Protein AF-A0A838E072-F1 (afdb_monomer_lite)

Foldseek 3Di:
DDDDDPPPQQVVLQVQLVVQLVVLVVCVCVVCVNVPVPDPVCPVVSVVVSVVSSVCSSVVSSVCPDVVNVVVVVVVVVCVPPPVNVVVD

Sequence (89 aa):
MQRGGGNRSALPAVSIAILVTALLIILIVIGSRGLHDFDSALIGYAVGTVFAVAALAYRYTLWIARPPTWRYFRAGWANFFSWRNFTRY

Structure (mmCIF, N/CA/C/O backbone):
data_AF-A0A838E072-F1
#
_entry.id   AF-A0A838E072-F1
#
loop_
_atom_site.group_PDB
_atom_site.id
_atom_site.type_symbol
_atom_site.label_atom_id
_atom_site.label_alt_id
_atom_site.label_comp_id
_atom_site.label_asym_id
_atom_site.label_entity_id
_atom_site.label_seq_id
_atom_site.pdbx_PDB_ins_code
_atom_site.Cartn_x
_atom_site.Cartn_y
_atom_site.Cartn_z
_atom_site.occupancy
_atom_site.B_iso_or_equiv
_atom_site.auth_seq_id
_atom_site.auth_comp_id
_atom_site.auth_asym_id
_atom_site.auth_atom_id
_atom_site.pdbx_PDB_model_num
ATOM 1 N N . MET A 1 1 ? 0.310 -15.532 33.708 1.00 41.38 1 MET A N 1
ATOM 2 C CA . MET A 1 1 ? 0.454 -16.527 32.620 1.00 41.38 1 MET A CA 1
ATOM 3 C C . MET A 1 1 ? -0.538 -16.189 31.501 1.00 41.38 1 MET A C 1
ATOM 5 O O . MET A 1 1 ? -1.688 -16.599 31.570 1.00 41.38 1 MET A O 1
ATOM 9 N N . GLN A 1 2 ? -0.148 -15.355 30.526 1.00 44.06 2 GLN A N 1
ATOM 10 C CA . GLN A 1 2 ? -1.019 -14.929 29.415 1.00 44.06 2 GLN A CA 1
ATOM 11 C C . GLN A 1 2 ? -0.939 -15.944 28.262 1.00 44.06 2 GLN A C 1
ATOM 13 O O . GLN A 1 2 ? 0.102 -16.094 27.628 1.00 44.06 2 GLN A O 1
ATOM 18 N N . ARG A 1 3 ? -2.035 -16.667 28.006 1.00 46.88 3 ARG A N 1
ATOM 19 C CA . ARG A 1 3 ? -2.157 -17.655 26.923 1.00 46.88 3 ARG A CA 1
ATOM 20 C C . ARG A 1 3 ? -2.432 -16.973 25.566 1.00 46.88 3 ARG A C 1
ATOM 22 O O . ARG A 1 3 ? -3.502 -16.416 25.364 1.00 46.88 3 ARG A O 1
ATOM 29 N N . GLY A 1 4 ? -1.487 -17.073 24.628 1.00 48.28 4 GLY A N 1
ATOM 30 C CA . GLY A 1 4 ? -1.716 -17.562 23.252 1.00 48.28 4 GLY A CA 1
ATOM 31 C C . GLY A 1 4 ? -2.721 -16.880 22.301 1.00 48.28 4 GLY A C 1
ATOM 32 O O . GLY A 1 4 ? -3.250 -17.563 21.429 1.00 48.28 4 GLY A O 1
ATOM 33 N N . GLY A 1 5 ? -3.006 -15.578 22.413 1.00 51.94 5 GLY A N 1
ATOM 34 C CA . GLY A 1 5 ? -4.011 -14.895 21.570 1.00 51.94 5 GLY A CA 1
ATOM 35 C C . GLY A 1 5 ? -3.519 -14.195 20.285 1.00 51.94 5 GLY A C 1
ATOM 36 O O . GLY A 1 5 ? -4.330 -13.582 19.596 1.00 51.94 5 GLY A O 1
ATOM 37 N N . GLY A 1 6 ? -2.223 -14.231 19.956 1.00 56.38 6 GLY A N 1
ATOM 38 C CA . GLY A 1 6 ? -1.602 -13.309 18.982 1.00 56.38 6 GLY A CA 1
ATOM 39 C C . GLY A 1 6 ? -1.808 -13.607 17.489 1.00 56.38 6 GLY A C 1
ATOM 40 O O . GLY A 1 6 ? -1.485 -12.767 16.653 1.00 56.38 6 GLY A O 1
ATOM 41 N N . ASN A 1 7 ? -2.346 -14.775 17.128 1.00 58.25 7 ASN A N 1
ATOM 42 C CA . ASN A 1 7 ? -2.098 -15.327 15.787 1.00 58.25 7 ASN A CA 1
ATOM 43 C C . ASN A 1 7 ? -3.302 -15.207 14.837 1.00 58.25 7 ASN A C 1
ATOM 45 O O . ASN A 1 7 ? -3.139 -15.258 13.620 1.00 58.25 7 ASN A O 1
ATOM 49 N N . ARG A 1 8 ? -4.520 -15.022 15.367 1.00 60.12 8 ARG A N 1
ATOM 50 C CA . ARG A 1 8 ? -5.757 -15.069 14.561 1.00 60.12 8 ARG A CA 1
ATOM 51 C C . ARG A 1 8 ? -5.907 -13.882 13.609 1.00 60.12 8 ARG A C 1
ATOM 53 O O . ARG A 1 8 ? -6.507 -14.030 12.554 1.00 60.12 8 ARG A O 1
ATOM 60 N N . SER A 1 9 ? -5.351 -12.725 13.963 1.00 64.00 9 SER A N 1
ATOM 61 C CA . SER A 1 9 ? -5.372 -11.522 13.124 1.00 64.00 9 SER A CA 1
ATOM 62 C C . SER A 1 9 ? -4.146 -11.386 12.217 1.00 64.00 9 SER A C 1
ATOM 64 O O . SER A 1 9 ? -4.181 -10.607 11.271 1.00 64.00 9 SER A O 1
ATOM 66 N N . ALA A 1 10 ? -3.066 -12.128 12.482 1.00 70.19 10 ALA A N 1
ATOM 67 C CA . ALA A 1 10 ? -1.846 -12.065 11.676 1.00 70.19 10 ALA A CA 1
ATOM 68 C C . ALA A 1 10 ? -2.001 -12.813 10.343 1.00 70.19 10 ALA A C 1
ATOM 70 O O . ALA A 1 10 ? -1.595 -12.299 9.306 1.00 70.19 10 ALA A O 1
ATOM 71 N N . LEU A 1 11 ? -2.656 -13.979 10.360 1.00 69.00 11 LEU A N 1
ATOM 72 C CA . LEU A 1 11 ? -2.934 -14.770 9.157 1.00 69.00 11 LEU A CA 1
ATOM 73 C C . LEU A 1 11 ? -3.689 -13.970 8.075 1.00 69.00 11 LEU A C 1
ATOM 75 O O . LEU A 1 11 ? -3.163 -13.865 6.968 1.00 69.00 11 LEU A O 1
ATOM 79 N N . PRO A 1 12 ? -4.840 -13.325 8.364 1.00 84.00 12 PRO A N 1
ATOM 80 C CA . PRO A 1 12 ? -5.534 -12.525 7.356 1.00 84.00 12 PRO A CA 1
ATOM 81 C C . PRO A 1 12 ? -4.729 -11.298 6.904 1.00 84.00 12 PRO A C 1
ATOM 83 O O . PRO A 1 12 ? -4.829 -10.909 5.744 1.00 84.00 12 PRO A O 1
ATOM 86 N N . ALA A 1 13 ? -3.897 -10.710 7.773 1.00 89.25 13 ALA A N 1
ATOM 87 C CA . ALA A 1 13 ? -3.049 -9.577 7.401 1.00 89.25 13 ALA A CA 1
ATOM 88 C C . ALA A 1 13 ? -1.974 -9.957 6.378 1.00 89.25 13 ALA A C 1
ATOM 90 O O . ALA A 1 13 ? -1.739 -9.208 5.431 1.00 89.25 13 ALA A O 1
ATOM 91 N N . VAL A 1 14 ? -1.355 -11.128 6.537 1.00 91.06 14 VAL A N 1
ATOM 92 C CA . VAL A 1 14 ? -0.384 -11.650 5.566 1.00 91.06 14 VAL A CA 1
ATOM 93 C C . VAL A 1 14 ? -1.075 -11.986 4.245 1.00 91.06 14 VAL A C 1
ATOM 95 O O . VAL A 1 14 ? -0.582 -11.591 3.192 1.00 91.06 14 VAL A O 1
ATOM 98 N N . SER A 1 15 ? -2.241 -12.641 4.280 1.00 93.00 15 SER A N 1
ATOM 99 C CA . SER A 1 15 ? -3.005 -12.957 3.065 1.00 93.00 15 SER A CA 1
ATOM 100 C C . SER A 1 15 ? -3.383 -11.700 2.280 1.00 93.00 15 SER A C 1
ATOM 102 O O . SER A 1 15 ? -3.186 -11.655 1.068 1.00 93.00 15 SER A O 1
ATOM 104 N N . ILE A 1 16 ? -3.872 -10.658 2.961 1.00 93.88 16 ILE A N 1
ATOM 105 C CA . ILE A 1 16 ? -4.217 -9.380 2.324 1.00 93.88 16 ILE A CA 1
ATOM 106 C C . ILE A 1 16 ? -2.971 -8.705 1.748 1.00 93.88 16 ILE A C 1
ATOM 108 O O . ILE A 1 16 ? -3.009 -8.247 0.608 1.00 93.88 16 ILE A O 1
ATOM 112 N N . ALA A 1 17 ? -1.858 -8.681 2.484 1.00 94.06 17 ALA A N 1
ATOM 113 C CA . ALA A 1 17 ? -0.615 -8.104 1.983 1.00 94.06 17 ALA A CA 1
ATOM 114 C C . ALA A 1 17 ? -0.124 -8.813 0.711 1.00 94.06 17 ALA A C 1
ATOM 116 O O . ALA A 1 17 ? 0.217 -8.140 -0.260 1.00 94.06 17 ALA A O 1
ATOM 117 N N . ILE A 1 18 ? -0.156 -10.151 0.676 1.00 95.75 18 ILE A N 1
ATOM 118 C CA . ILE A 1 18 ? 0.211 -10.940 -0.510 1.00 95.75 18 ILE A CA 1
ATOM 119 C C . ILE A 1 18 ? -0.718 -10.621 -1.682 1.00 95.75 18 ILE A C 1
ATOM 121 O O . ILE A 1 18 ? -0.230 -10.346 -2.774 1.00 95.75 18 ILE A O 1
ATOM 125 N N . LEU A 1 19 ? -2.037 -10.606 -1.465 1.00 97.06 19 LEU A N 1
ATOM 126 C CA . LEU A 1 19 ? -3.014 -10.313 -2.518 1.00 97.06 19 LEU A CA 1
ATOM 127 C C . LEU A 1 19 ? -2.822 -8.914 -3.113 1.00 97.06 19 LEU A C 1
ATOM 129 O O . LEU A 1 19 ? -2.780 -8.773 -4.332 1.00 97.06 19 LEU A O 1
ATOM 133 N N . VAL A 1 20 ? -2.665 -7.889 -2.272 1.00 97.00 20 VAL A N 1
ATOM 134 C CA . VAL A 1 20 ? -2.451 -6.502 -2.722 1.00 97.00 20 VAL A CA 1
ATOM 135 C C . VAL A 1 20 ? -1.130 -6.371 -3.481 1.00 97.00 20 VAL A C 1
ATOM 137 O O . VAL A 1 20 ? -1.073 -5.713 -4.517 1.00 97.00 20 VAL A O 1
ATOM 140 N N . THR A 1 21 ? -0.076 -7.030 -3.001 1.00 97.06 21 THR A N 1
ATOM 141 C CA . THR A 1 21 ? 1.243 -7.011 -3.647 1.00 97.06 21 THR A CA 1
ATOM 142 C C . THR A 1 21 ? 1.215 -7.731 -4.996 1.00 97.06 21 THR A C 1
ATOM 144 O O . THR A 1 21 ? 1.723 -7.206 -5.983 1.00 97.06 21 THR A O 1
ATOM 147 N N . ALA A 1 22 ? 0.577 -8.901 -5.069 1.00 97.62 22 ALA A N 1
ATOM 148 C CA . ALA A 1 22 ? 0.404 -9.645 -6.313 1.00 97.62 22 ALA A CA 1
ATOM 149 C C . ALA A 1 22 ? -0.413 -8.844 -7.333 1.00 97.62 22 ALA A C 1
ATOM 151 O O . ALA A 1 22 ? -0.028 -8.756 -8.496 1.00 97.62 22 ALA A O 1
ATOM 152 N N . LEU A 1 23 ? -1.495 -8.200 -6.885 1.00 97.88 23 LEU A N 1
ATOM 153 C CA . LEU A 1 23 ? -2.295 -7.312 -7.721 1.00 97.88 23 LEU A CA 1
ATOM 154 C C . LEU A 1 23 ? -1.447 -6.160 -8.273 1.00 97.88 23 LEU A C 1
ATOM 156 O O . LEU A 1 23 ? -1.480 -5.908 -9.472 1.00 97.88 23 LEU A O 1
ATOM 160 N N . LEU A 1 24 ? -0.643 -5.500 -7.436 1.00 97.44 24 LEU A N 1
ATOM 161 C CA . LEU A 1 24 ? 0.252 -4.431 -7.883 1.00 97.44 24 LEU A CA 1
ATOM 162 C C . LEU A 1 24 ? 1.236 -4.915 -8.957 1.00 97.44 24 LEU A C 1
ATOM 164 O O . LEU A 1 24 ? 1.391 -4.248 -9.976 1.00 97.44 24 LEU A O 1
ATOM 168 N N . ILE A 1 25 ? 1.868 -6.074 -8.757 1.00 96.62 25 ILE A N 1
ATOM 169 C CA . ILE A 1 25 ? 2.785 -6.663 -9.747 1.00 96.62 25 ILE A CA 1
ATOM 170 C C . ILE A 1 25 ? 2.051 -6.910 -11.070 1.00 96.62 25 ILE A C 1
ATOM 172 O O . ILE A 1 25 ? 2.565 -6.554 -12.128 1.00 96.62 25 ILE A O 1
ATOM 176 N N . ILE A 1 26 ? 0.830 -7.449 -11.020 1.00 96.81 26 ILE A N 1
ATOM 177 C CA . ILE A 1 26 ? -0.004 -7.660 -12.210 1.00 96.81 26 ILE A CA 1
ATOM 178 C C . ILE A 1 26 ? -0.287 -6.330 -12.921 1.00 96.81 26 ILE A C 1
ATOM 180 O O . ILE A 1 26 ? -0.126 -6.254 -14.137 1.00 96.81 26 ILE A O 1
ATOM 184 N N . LEU A 1 27 ? -0.652 -5.269 -12.192 1.00 96.00 27 LEU A N 1
ATOM 185 C CA . LEU A 1 27 ? -0.872 -3.947 -12.790 1.00 96.00 27 LEU A CA 1
ATOM 186 C C . LEU A 1 27 ? 0.396 -3.382 -13.439 1.00 96.00 27 LEU A C 1
ATOM 188 O O . LEU A 1 27 ? 0.300 -2.796 -14.515 1.00 96.00 27 LEU A O 1
ATOM 192 N N . ILE A 1 28 ? 1.571 -3.569 -12.829 1.00 94.38 28 ILE A N 1
ATOM 193 C CA . ILE A 1 28 ? 2.851 -3.141 -13.414 1.00 94.38 28 ILE A CA 1
ATOM 194 C C . ILE A 1 28 ? 3.105 -3.887 -14.727 1.00 94.38 28 ILE A C 1
ATOM 196 O O . ILE A 1 28 ? 3.430 -3.265 -15.737 1.00 94.38 28 ILE A O 1
ATOM 200 N N . VAL A 1 29 ? 2.924 -5.210 -14.743 1.00 94.06 29 VAL A N 1
ATOM 201 C CA . VAL A 1 29 ? 3.142 -6.038 -15.940 1.00 94.06 29 VAL A CA 1
ATOM 202 C C . VAL A 1 29 ? 2.160 -5.670 -17.054 1.00 94.06 29 VAL A C 1
ATOM 204 O O . VAL A 1 29 ? 2.576 -5.483 -18.195 1.00 94.06 29 VAL A O 1
ATOM 207 N N . ILE A 1 30 ? 0.872 -5.511 -16.739 1.00 95.38 30 ILE A N 1
ATOM 208 C CA . ILE A 1 30 ? -0.148 -5.116 -17.722 1.00 95.38 30 ILE 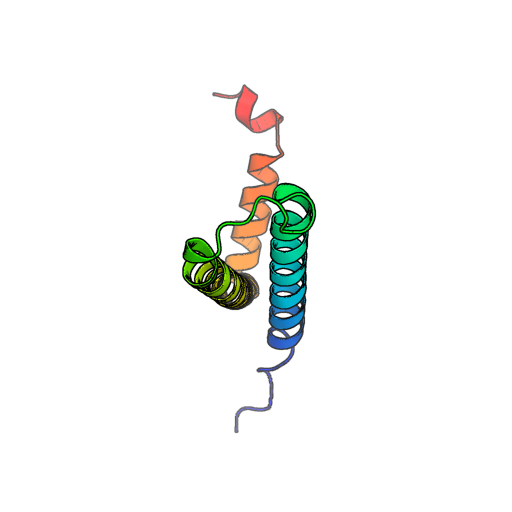A CA 1
ATOM 209 C C . ILE A 1 30 ? 0.125 -3.699 -18.241 1.00 95.38 30 ILE A C 1
ATOM 211 O O . ILE A 1 30 ? 0.127 -3.477 -19.451 1.00 95.38 30 ILE A O 1
ATOM 215 N N . GLY A 1 31 ? 0.399 -2.746 -17.346 1.00 91.00 31 GLY A N 1
ATOM 216 C CA . GLY A 1 31 ? 0.653 -1.348 -17.700 1.00 91.00 31 GLY A CA 1
ATOM 217 C C . GLY A 1 31 ? 1.920 -1.148 -18.533 1.00 91.00 31 GLY A C 1
ATOM 218 O O . GLY A 1 31 ? 1.967 -0.247 -19.362 1.00 91.00 31 GLY A O 1
ATOM 219 N N . SER A 1 32 ? 2.915 -2.020 -18.365 1.00 90.38 32 SER A N 1
ATOM 220 C CA . SER A 1 32 ? 4.172 -2.006 -19.128 1.00 90.38 32 SER A CA 1
ATOM 221 C C . SER A 1 32 ? 4.146 -2.859 -20.401 1.00 90.38 32 SER A C 1
ATOM 223 O O . SER A 1 32 ? 5.195 -3.067 -21.013 1.00 90.38 32 SER A O 1
ATOM 225 N N . ARG A 1 33 ? 2.973 -3.385 -20.793 1.00 90.69 33 ARG A N 1
ATOM 226 C CA . ARG A 1 33 ? 2.807 -4.299 -21.939 1.00 90.69 33 ARG A CA 1
ATOM 227 C C . ARG A 1 33 ? 3.735 -5.517 -21.867 1.00 90.69 33 ARG A C 1
ATOM 229 O O . ARG A 1 33 ? 4.363 -5.898 -22.850 1.00 90.69 33 ARG A O 1
ATOM 236 N N . GLY A 1 34 ? 3.830 -6.125 -20.687 1.00 85.25 34 GLY A N 1
ATOM 237 C CA . GLY A 1 34 ? 4.725 -7.255 -20.451 1.00 85.25 34 GLY A CA 1
ATOM 238 C C . GLY A 1 34 ? 6.185 -6.842 -20.265 1.00 85.25 34 GLY A C 1
ATOM 239 O O . GLY A 1 34 ? 7.068 -7.578 -20.686 1.00 85.25 34 GLY A O 1
ATOM 240 N N . LEU A 1 35 ? 6.431 -5.684 -19.637 1.00 84.50 35 LEU A N 1
ATOM 241 C CA . LEU A 1 35 ? 7.755 -5.094 -19.381 1.00 84.50 35 LEU A CA 1
ATOM 242 C C . LEU A 1 35 ? 8.503 -4.590 -20.627 1.00 84.50 35 LEU A C 1
ATOM 244 O O . LEU A 1 35 ? 9.653 -4.180 -20.513 1.00 84.50 35 LEU A O 1
ATOM 248 N N . HIS A 1 36 ? 7.861 -4.565 -21.795 1.00 85.88 36 HIS A N 1
ATOM 249 C CA . HIS A 1 36 ? 8.493 -4.107 -23.033 1.00 85.88 36 HIS A CA 1
ATOM 250 C C . HIS A 1 36 ? 8.811 -2.604 -23.010 1.00 85.88 36 HIS A C 1
ATOM 252 O O . HIS A 1 36 ? 9.871 -2.185 -23.464 1.00 85.88 36 HIS A O 1
ATOM 258 N N . ASP A 1 37 ? 7.919 -1.807 -22.419 1.00 87.00 37 ASP A N 1
ATOM 259 C CA . ASP A 1 37 ? 8.095 -0.356 -22.274 1.00 87.00 37 ASP A CA 1
ATOM 260 C C . ASP A 1 37 ? 8.733 0.009 -20.910 1.00 87.00 37 ASP A C 1
ATOM 262 O O . ASP A 1 37 ? 8.723 1.169 -20.495 1.00 87.00 37 ASP A O 1
ATOM 266 N N . PHE A 1 38 ? 9.247 -0.978 -20.162 1.00 87.62 38 PHE A N 1
ATOM 267 C CA . PHE A 1 38 ? 9.762 -0.772 -18.808 1.00 87.62 38 PHE A CA 1
ATOM 268 C C . PHE A 1 38 ? 11.246 -0.391 -18.821 1.0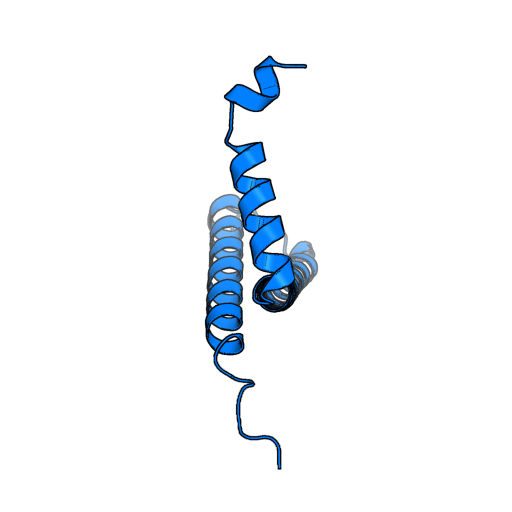0 87.62 38 PHE A C 1
ATOM 270 O O . PHE A 1 38 ? 12.117 -1.210 -19.113 1.00 87.62 38 PHE A O 1
ATOM 277 N N . ASP A 1 39 ? 11.541 0.857 -18.454 1.00 89.75 39 ASP A N 1
ATOM 278 C CA . ASP A 1 39 ? 12.917 1.331 -18.318 1.00 89.75 39 ASP A CA 1
ATOM 279 C C . ASP A 1 39 ? 13.629 0.619 -17.153 1.00 89.75 39 ASP A C 1
ATOM 281 O O . ASP A 1 39 ? 13.155 0.591 -16.013 1.00 89.75 39 ASP A O 1
ATOM 285 N N . SER A 1 40 ? 14.815 0.076 -17.432 1.00 89.00 40 SER A N 1
ATOM 286 C CA . SER A 1 40 ? 15.655 -0.602 -16.442 1.00 89.00 40 SER A CA 1
ATOM 287 C C . SER A 1 40 ? 16.072 0.313 -15.286 1.00 89.00 40 SER A C 1
ATOM 289 O O . SER A 1 40 ? 16.249 -0.160 -14.161 1.00 89.00 40 SER A O 1
ATOM 291 N N . ALA A 1 41 ? 16.169 1.626 -15.512 1.00 92.94 41 ALA A N 1
ATOM 292 C CA . ALA A 1 41 ? 16.457 2.602 -14.461 1.00 92.94 41 ALA A CA 1
ATOM 293 C C . ALA A 1 41 ? 15.360 2.646 -13.376 1.00 92.94 41 ALA A C 1
ATOM 295 O O . ALA A 1 41 ? 15.624 3.020 -12.232 1.00 92.94 41 ALA A O 1
ATOM 296 N N . LEU A 1 42 ? 14.135 2.216 -13.703 1.00 93.06 42 LEU A N 1
ATOM 297 C CA . LEU A 1 42 ? 12.991 2.219 -12.790 1.00 93.06 42 LEU A CA 1
ATOM 298 C C . LEU A 1 42 ? 12.879 0.948 -11.940 1.00 93.06 42 LEU A C 1
ATOM 300 O O . LEU A 1 42 ? 12.056 0.912 -11.024 1.00 93.06 42 LEU A O 1
ATOM 304 N N . ILE A 1 43 ? 13.710 -0.075 -12.179 1.00 93.44 43 ILE A N 1
ATOM 305 C CA . ILE A 1 43 ? 13.655 -1.352 -11.444 1.00 93.44 43 ILE A CA 1
ATOM 306 C C . ILE A 1 43 ? 13.765 -1.118 -9.933 1.00 93.44 43 ILE A C 1
ATOM 308 O O . ILE A 1 43 ? 12.965 -1.655 -9.166 1.00 93.44 43 ILE A O 1
ATOM 312 N N . GLY A 1 44 ? 14.711 -0.277 -9.498 1.00 95.88 44 GLY A N 1
ATOM 313 C CA . GLY A 1 44 ? 14.906 0.024 -8.077 1.00 95.88 44 GLY A CA 1
ATOM 314 C C . GLY A 1 44 ? 13.667 0.653 -7.433 1.00 95.88 44 GLY A C 1
ATOM 315 O O . GLY A 1 44 ? 13.268 0.264 -6.334 1.00 95.88 44 GLY A O 1
ATOM 316 N N . TYR A 1 45 ? 13.010 1.564 -8.154 1.00 95.50 45 TYR A N 1
ATOM 317 C CA . TYR A 1 45 ? 11.771 2.189 -7.701 1.00 95.50 45 TYR A CA 1
ATOM 318 C C . TYR A 1 45 ? 10.627 1.180 -7.635 1.00 95.50 45 TYR A C 1
ATOM 320 O O . TYR A 1 45 ? 9.952 1.112 -6.614 1.00 95.50 45 TYR A O 1
ATOM 328 N N . ALA A 1 46 ? 10.446 0.347 -8.663 1.00 95.19 46 ALA A N 1
ATOM 329 C CA . ALA A 1 46 ? 9.390 -0.662 -8.684 1.00 95.19 46 ALA A CA 1
ATOM 330 C C . ALA A 1 46 ? 9.531 -1.667 -7.534 1.00 95.19 46 ALA A C 1
ATOM 332 O O . ALA A 1 46 ? 8.560 -1.926 -6.824 1.00 9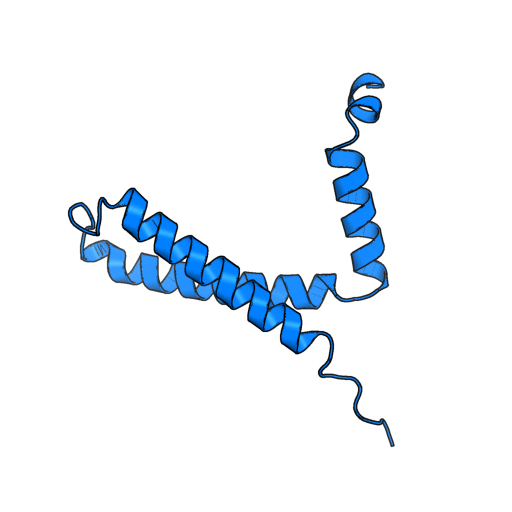5.19 46 ALA A O 1
ATOM 333 N N . VAL A 1 47 ? 10.744 -2.174 -7.292 1.00 96.38 47 VAL A N 1
ATOM 334 C CA . VAL A 1 47 ? 11.025 -3.060 -6.153 1.00 96.38 47 VAL A CA 1
ATOM 335 C C . VAL A 1 47 ? 10.697 -2.352 -4.838 1.00 96.38 47 VAL A C 1
ATOM 337 O O . VAL A 1 47 ? 9.957 -2.896 -4.016 1.00 96.38 47 VAL A O 1
ATOM 340 N N . GLY A 1 48 ? 11.172 -1.116 -4.658 1.00 97.75 48 GLY A N 1
ATOM 341 C CA . GLY A 1 48 ? 10.878 -0.313 -3.471 1.00 97.75 48 GLY A CA 1
ATOM 342 C C . GLY A 1 48 ? 9.377 -0.113 -3.246 1.00 97.75 48 GLY A C 1
ATOM 343 O O . GLY A 1 48 ? 8.886 -0.314 -2.135 1.00 97.75 48 GLY A O 1
ATOM 344 N N . THR A 1 49 ? 8.624 0.211 -4.297 1.00 97.25 49 THR A N 1
ATOM 345 C CA . THR A 1 49 ? 7.169 0.387 -4.239 1.00 97.25 49 THR A CA 1
ATOM 346 C C . THR A 1 49 ? 6.453 -0.912 -3.882 1.00 97.25 49 THR A C 1
ATOM 348 O O . THR A 1 49 ? 5.567 -0.891 -3.030 1.00 97.25 49 THR A O 1
ATOM 351 N N . VAL A 1 50 ? 6.847 -2.046 -4.466 1.00 97.44 50 VAL A N 1
ATOM 352 C CA . VAL A 1 50 ? 6.264 -3.361 -4.155 1.00 97.44 50 VAL A CA 1
ATOM 353 C C . VAL A 1 50 ? 6.456 -3.702 -2.674 1.00 97.44 50 VAL A C 1
ATOM 355 O O . VAL A 1 50 ? 5.485 -4.042 -1.995 1.00 97.44 50 VAL A O 1
ATOM 358 N N . PHE A 1 51 ? 7.668 -3.532 -2.135 1.00 97.00 51 PHE A N 1
ATOM 359 C CA . PHE A 1 51 ? 7.935 -3.747 -0.707 1.00 97.00 51 PHE A CA 1
ATOM 360 C C . PHE A 1 51 ? 7.180 -2.764 0.192 1.00 97.00 51 PHE A C 1
ATOM 362 O O . PHE A 1 51 ? 6.619 -3.171 1.212 1.00 97.00 51 PHE A O 1
ATOM 369 N N . ALA A 1 52 ? 7.131 -1.484 -0.180 1.00 97.56 52 ALA A N 1
ATOM 370 C CA . ALA A 1 52 ? 6.411 -0.465 0.575 1.00 97.56 52 ALA A CA 1
ATOM 371 C C . ALA A 1 52 ? 4.912 -0.783 0.652 1.00 97.56 52 ALA A C 1
ATOM 373 O O . ALA A 1 52 ? 4.323 -0.720 1.731 1.00 97.56 52 ALA A O 1
ATOM 374 N N . VAL A 1 53 ? 4.306 -1.185 -0.467 1.00 97.69 53 VAL A N 1
ATOM 375 C CA . VAL A 1 53 ? 2.890 -1.563 -0.528 1.00 97.69 53 VAL A CA 1
ATOM 376 C C . VAL A 1 53 ? 2.623 -2.831 0.280 1.00 97.69 53 VAL A C 1
ATOM 378 O O . VAL A 1 53 ? 1.659 -2.854 1.045 1.00 97.69 53 VAL A O 1
ATOM 381 N N . ALA A 1 54 ? 3.492 -3.842 0.203 1.00 95.69 54 ALA A N 1
ATOM 382 C CA . ALA A 1 54 ? 3.374 -5.053 1.015 1.00 95.69 54 ALA A CA 1
ATOM 383 C C . ALA A 1 54 ? 3.410 -4.741 2.522 1.00 95.69 54 ALA A C 1
ATOM 385 O O . ALA A 1 54 ? 2.529 -5.159 3.282 1.00 95.69 54 ALA A O 1
ATOM 386 N N . ALA A 1 55 ? 4.405 -3.961 2.956 1.00 95.44 55 ALA A N 1
ATOM 387 C CA . ALA A 1 55 ? 4.575 -3.568 4.352 1.00 95.44 55 ALA A CA 1
ATOM 388 C C . ALA A 1 55 ? 3.404 -2.709 4.848 1.00 95.44 55 ALA A C 1
ATOM 390 O O . ALA A 1 55 ? 2.888 -2.932 5.949 1.00 95.44 55 ALA A O 1
ATOM 391 N N . LEU A 1 56 ? 2.951 -1.759 4.025 1.00 96.62 56 LEU A N 1
ATOM 392 C CA . LEU A 1 56 ? 1.819 -0.896 4.335 1.00 96.62 56 LEU A CA 1
ATOM 393 C C . LEU A 1 56 ? 0.526 -1.702 4.454 1.00 96.62 56 LEU A C 1
ATOM 395 O O . LEU A 1 56 ? -0.182 -1.553 5.447 1.00 96.62 56 LEU A O 1
ATOM 399 N N . ALA A 1 57 ? 0.239 -2.591 3.501 1.00 95.25 57 ALA A N 1
ATOM 400 C CA . ALA A 1 57 ? -0.949 -3.439 3.521 1.00 95.25 57 ALA A CA 1
ATOM 401 C C . ALA A 1 57 ? -0.979 -4.326 4.772 1.00 95.25 57 ALA A C 1
ATOM 403 O O . ALA A 1 57 ? -1.994 -4.380 5.472 1.00 95.25 57 ALA A O 1
ATOM 404 N N . TYR A 1 58 ? 0.147 -4.953 5.121 1.00 92.31 58 TYR A N 1
ATOM 405 C CA . TYR A 1 58 ? 0.266 -5.742 6.346 1.00 92.31 58 TYR A CA 1
ATOM 406 C C . TYR A 1 58 ? 0.016 -4.891 7.600 1.00 92.31 58 TYR A C 1
ATOM 408 O O . TYR A 1 58 ? -0.829 -5.225 8.438 1.00 92.31 58 TYR A O 1
ATOM 416 N N . ARG A 1 59 ? 0.712 -3.751 7.720 1.00 92.81 59 ARG A N 1
ATOM 417 C CA . ARG A 1 59 ? 0.610 -2.854 8.879 1.00 92.81 59 ARG A CA 1
ATOM 418 C C . ARG A 1 59 ? -0.798 -2.285 9.039 1.00 92.81 59 ARG A C 1
ATOM 420 O O . ARG A 1 59 ? -1.307 -2.242 10.160 1.00 92.81 59 ARG A O 1
ATOM 427 N N . TYR A 1 60 ? -1.423 -1.879 7.938 1.00 90.69 60 TYR A N 1
ATOM 428 C CA . TYR A 1 60 ? -2.767 -1.313 7.925 1.00 90.69 60 TYR A CA 1
ATOM 429 C C . TYR A 1 60 ? -3.816 -2.361 8.299 1.00 90.69 60 TYR A C 1
ATOM 431 O O . TYR A 1 60 ? -4.687 -2.101 9.128 1.00 90.69 60 TYR A O 1
ATOM 439 N N . THR A 1 61 ? -3.678 -3.587 7.789 1.00 90.69 61 THR A N 1
ATOM 440 C CA . THR A 1 61 ? -4.598 -4.681 8.126 1.00 90.69 61 THR A CA 1
ATOM 441 C C . THR A 1 61 ? -4.512 -5.058 9.606 1.00 90.69 61 THR A C 1
ATOM 443 O O . THR A 1 61 ? -5.535 -5.261 10.260 1.00 90.69 61 THR A O 1
ATOM 446 N N . LEU A 1 62 ? -3.312 -5.075 10.194 1.00 89.62 62 LEU A N 1
ATOM 447 C CA . LEU A 1 62 ? -3.162 -5.278 11.639 1.00 89.62 62 LEU A CA 1
ATOM 448 C C . LEU A 1 62 ? -3.779 -4.148 12.471 1.00 89.62 62 LEU A C 1
ATOM 450 O O . LEU A 1 62 ? -4.322 -4.401 13.549 1.00 89.62 62 LEU A O 1
ATOM 454 N N . TRP A 1 63 ? -3.678 -2.905 11.998 1.00 87.62 63 TRP A N 1
ATOM 455 C CA . TRP A 1 63 ? -4.271 -1.751 12.673 1.00 87.62 63 TRP A CA 1
ATOM 456 C C . TRP A 1 63 ? -5.802 -1.821 12.665 1.00 87.62 63 TRP A C 1
ATOM 458 O O . TRP A 1 63 ? -6.442 -1.595 13.695 1.00 87.62 63 TRP A O 1
ATOM 468 N N . ILE A 1 64 ? -6.382 -2.217 11.533 1.00 86.88 64 ILE A N 1
ATOM 469 C CA . ILE A 1 64 ? -7.833 -2.277 11.345 1.00 86.88 64 ILE A CA 1
ATOM 470 C C . ILE A 1 64 ? -8.488 -3.469 12.036 1.00 86.88 64 ILE A C 1
ATOM 472 O O . ILE A 1 64 ? -9.637 -3.377 12.458 1.00 86.88 64 ILE A O 1
ATOM 476 N N . ALA A 1 65 ? -7.745 -4.564 12.215 1.00 84.62 65 ALA A N 1
ATOM 477 C CA . ALA A 1 65 ? -8.213 -5.759 12.912 1.00 84.62 65 ALA A CA 1
ATOM 478 C C . ALA A 1 65 ? -8.485 -5.523 14.411 1.00 84.62 65 ALA A C 1
ATOM 480 O O . ALA A 1 65 ? -9.014 -6.401 15.096 1.00 84.62 65 ALA A O 1
ATOM 481 N N . ARG A 1 66 ? -8.128 -4.350 14.956 1.00 83.12 66 ARG A N 1
ATOM 4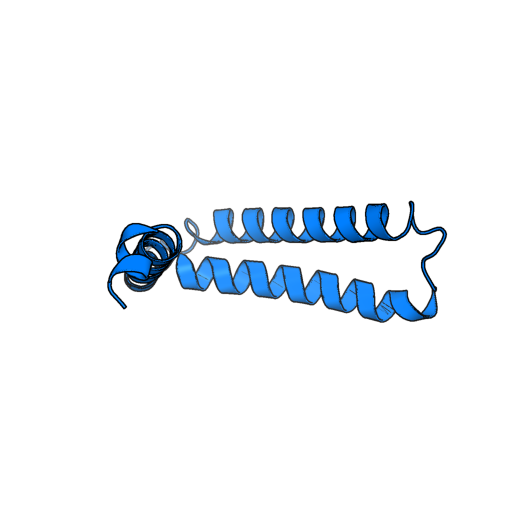82 C CA . ARG A 1 66 ? -8.440 -3.986 16.340 1.00 83.12 66 ARG A CA 1
ATOM 483 C C . ARG A 1 66 ? -9.940 -3.652 16.470 1.00 83.12 66 ARG A C 1
ATOM 485 O O . ARG A 1 66 ? -10.438 -2.807 15.725 1.00 83.12 66 ARG A O 1
ATOM 492 N N . PRO A 1 67 ? -10.665 -4.247 17.440 1.00 77.06 67 PRO A N 1
ATOM 493 C CA . PRO A 1 67 ? -12.116 -4.088 17.577 1.00 77.06 67 PRO A CA 1
ATOM 494 C C . PRO A 1 67 ? -12.645 -2.638 17.625 1.00 77.06 67 PRO A C 1
ATOM 496 O O . PRO A 1 67 ? -13.671 -2.387 16.988 1.00 77.06 67 PRO A O 1
ATOM 499 N N . PRO A 1 68 ? -12.005 -1.663 18.312 1.00 79.38 68 PRO A N 1
ATOM 500 C CA . PRO A 1 68 ? -12.483 -0.279 18.278 1.00 79.38 68 PRO A CA 1
ATOM 501 C C . PRO A 1 68 ? -12.320 0.362 16.893 1.00 79.38 68 PRO A C 1
ATOM 503 O O . PRO A 1 68 ? -13.230 1.040 16.426 1.00 79.38 68 PRO A O 1
ATOM 506 N N . THR A 1 69 ? -11.211 0.100 16.200 1.00 82.88 69 THR A N 1
ATOM 507 C CA . THR A 1 69 ? -10.901 0.682 14.886 1.00 82.88 69 THR A CA 1
ATOM 508 C C . THR A 1 69 ? -11.813 0.145 13.785 1.00 82.88 69 THR A C 1
ATOM 510 O O . THR A 1 69 ? -12.274 0.905 12.934 1.00 82.88 69 THR A O 1
ATOM 513 N N . TRP A 1 70 ? -12.143 -1.150 13.832 1.00 82.81 70 TRP A N 1
ATOM 514 C CA . TRP A 1 70 ? -13.017 -1.787 12.842 1.00 82.81 70 TRP A CA 1
ATOM 515 C C . TRP A 1 70 ? -14.406 -1.141 12.765 1.00 82.81 70 TRP A C 1
ATOM 517 O O . TRP A 1 70 ? -14.958 -0.959 11.679 1.00 82.81 70 TRP A O 1
ATOM 527 N N . ARG A 1 71 ? -14.969 -0.745 13.916 1.00 84.44 71 ARG A N 1
ATOM 528 C CA . ARG A 1 71 ? -16.280 -0.078 13.975 1.00 84.44 71 ARG A CA 1
ATOM 529 C C . ARG A 1 71 ? -16.264 1.257 13.235 1.00 84.44 71 ARG A C 1
ATOM 531 O O . ARG A 1 71 ? -17.174 1.514 12.450 1.00 84.44 71 ARG A O 1
ATOM 538 N N . TYR A 1 72 ? -15.226 2.065 13.447 1.00 85.12 72 TYR A N 1
ATOM 539 C CA . TYR A 1 72 ? -15.068 3.343 12.752 1.00 85.12 72 TYR A CA 1
ATOM 540 C C . TYR A 1 72 ? -14.836 3.154 11.256 1.00 85.12 72 TYR A C 1
ATOM 542 O O . TYR A 1 72 ? -15.440 3.861 10.458 1.00 85.12 72 TYR A O 1
ATOM 550 N N . PHE A 1 73 ? -14.036 2.163 10.861 1.00 85.81 73 PHE A N 1
ATOM 551 C CA . PHE A 1 73 ? -13.809 1.8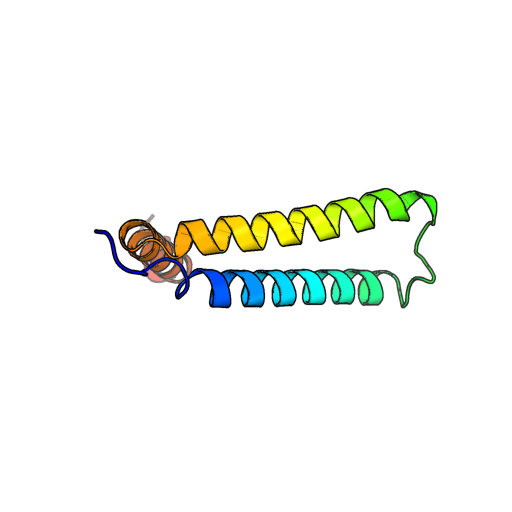67 9.448 1.00 85.81 73 PHE A CA 1
ATOM 552 C C . PHE A 1 73 ? -15.098 1.470 8.721 1.00 85.81 73 PHE A C 1
ATOM 554 O O . PHE A 1 73 ? -15.402 2.003 7.654 1.00 85.81 73 PHE A O 1
ATOM 561 N N . ARG A 1 74 ? -15.904 0.585 9.321 1.00 85.12 74 ARG A N 1
ATOM 562 C CA . ARG A 1 74 ? -17.198 0.180 8.754 1.00 85.12 74 ARG A CA 1
ATOM 563 C C . ARG A 1 74 ? -18.171 1.356 8.654 1.00 85.12 74 ARG A C 1
ATOM 565 O O . ARG A 1 74 ? -18.859 1.480 7.646 1.00 85.12 74 ARG A O 1
ATOM 572 N N . ALA A 1 75 ? -18.217 2.213 9.675 1.00 86.38 75 ALA A N 1
ATOM 573 C CA . ALA A 1 75 ? -19.033 3.425 9.656 1.00 86.38 75 ALA A CA 1
ATOM 574 C C . ALA A 1 75 ? -18.564 4.419 8.577 1.00 86.38 75 ALA A C 1
ATOM 576 O O . ALA A 1 75 ? -19.395 5.003 7.887 1.00 86.38 75 ALA A O 1
ATOM 577 N N . GLY A 1 76 ? -17.250 4.558 8.379 1.00 85.69 76 GLY A N 1
ATOM 578 C CA . GLY A 1 76 ? -16.667 5.378 7.317 1.00 85.69 76 GLY A CA 1
ATOM 579 C C . GLY A 1 76 ? -17.110 4.924 5.928 1.00 85.69 76 GLY A C 1
ATOM 580 O O . GLY A 1 76 ? -17.629 5.729 5.160 1.00 85.69 76 GLY A O 1
ATOM 581 N N . TRP A 1 77 ? -17.006 3.626 5.632 1.00 86.25 77 TRP A N 1
ATOM 582 C CA . TRP A 1 77 ? -17.486 3.074 4.360 1.00 86.25 77 TRP A CA 1
ATOM 583 C C . TRP A 1 77 ? -19.001 3.173 4.189 1.00 86.25 77 TRP A C 1
ATOM 585 O O . TRP A 1 77 ? -19.469 3.485 3.097 1.00 86.25 77 TRP A O 1
ATOM 595 N N . ALA A 1 78 ? -19.773 2.945 5.256 1.00 86.31 78 ALA A N 1
ATOM 596 C CA . ALA A 1 78 ? -21.224 3.107 5.217 1.00 86.31 78 ALA A CA 1
ATOM 597 C C . ALA A 1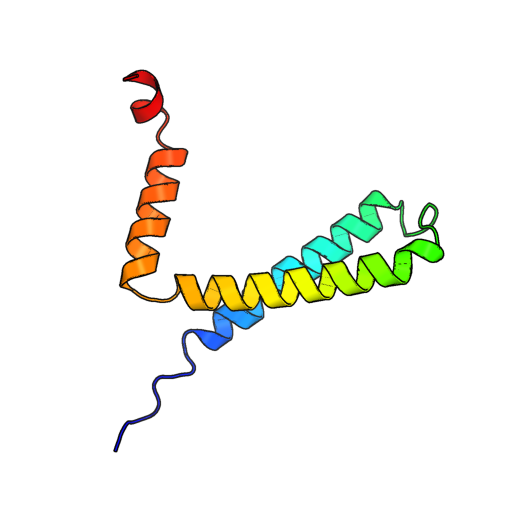 78 ? -21.621 4.552 4.878 1.00 86.31 78 ALA A C 1
ATOM 599 O O . ALA A 1 78 ? -22.521 4.759 4.072 1.00 86.31 78 ALA A O 1
ATOM 600 N N . ASN A 1 79 ? -20.920 5.546 5.430 1.00 84.56 79 ASN A N 1
ATOM 601 C CA . ASN A 1 79 ? -21.140 6.949 5.086 1.00 84.56 79 ASN A CA 1
ATOM 602 C C . ASN A 1 79 ? -20.674 7.280 3.665 1.00 84.56 79 ASN A C 1
ATOM 604 O O . ASN A 1 79 ? -21.389 7.978 2.956 1.00 84.56 79 ASN A O 1
ATOM 608 N N . PHE A 1 80 ? -19.521 6.762 3.235 1.00 82.31 80 PHE A N 1
ATOM 609 C CA . PHE A 1 80 ? -18.979 7.013 1.897 1.00 82.31 80 PHE A CA 1
ATOM 610 C C . PHE A 1 80 ? -19.882 6.463 0.781 1.00 82.31 80 PHE A C 1
ATOM 612 O O . PHE A 1 80 ? -20.077 7.124 -0.232 1.00 82.31 80 PHE A O 1
ATOM 619 N N . PHE A 1 81 ? -20.486 5.286 0.974 1.00 80.44 81 PHE A N 1
ATOM 620 C CA . PHE A 1 81 ? -21.433 4.708 0.011 1.00 80.44 81 PHE A CA 1
ATOM 621 C C . PHE A 1 81 ? -22.893 5.136 0.233 1.00 80.44 81 PHE A C 1
ATOM 623 O O . PHE A 1 81 ? -23.748 4.867 -0.614 1.00 80.44 81 PHE A O 1
ATOM 630 N N . SER A 1 82 ? -23.210 5.818 1.339 1.00 76.75 82 SER A N 1
ATOM 631 C CA . SER A 1 82 ? -24.543 6.381 1.572 1.00 76.75 82 SER A CA 1
ATOM 632 C C . SER A 1 82 ? -24.726 7.666 0.763 1.00 76.75 82 SER A C 1
ATOM 634 O O . SER A 1 82 ? -24.549 8.780 1.255 1.00 76.75 82 SER A O 1
ATOM 636 N N . TRP A 1 83 ? -25.175 7.509 -0.482 1.00 62.22 83 TRP A N 1
ATOM 637 C CA . TRP A 1 83 ? -25.625 8.604 -1.354 1.00 62.22 83 TRP A CA 1
ATOM 638 C C . TRP A 1 83 ? -26.684 9.524 -0.707 1.00 62.22 83 TRP A C 1
ATOM 640 O O . TRP A 1 83 ? -26.803 10.693 -1.073 1.00 62.22 83 TRP A O 1
ATOM 650 N N . ARG A 1 84 ? -27.429 9.029 0.296 1.00 65.12 84 ARG A N 1
ATOM 651 C CA . ARG A 1 84 ? -28.440 9.792 1.057 1.00 65.12 84 ARG A CA 1
ATOM 652 C C . ARG A 1 84 ? -27.853 10.809 2.044 1.00 65.12 84 ARG A C 1
ATOM 654 O O . ARG A 1 84 ? -28.573 11.720 2.439 1.00 65.12 84 ARG A O 1
ATOM 661 N N . ASN A 1 85 ? -26.591 10.665 2.458 1.00 60.69 85 ASN A N 1
ATOM 662 C CA . ASN A 1 85 ? -25.938 11.647 3.334 1.00 60.69 85 ASN A CA 1
ATOM 663 C C . ASN A 1 85 ? -25.376 12.838 2.549 1.00 60.69 85 ASN A C 1
ATOM 665 O O . ASN A 1 85 ? -25.394 13.953 3.058 1.00 60.69 85 ASN A O 1
ATOM 669 N N . PHE A 1 86 ? -24.928 12.618 1.311 1.00 62.88 86 PHE A N 1
ATOM 670 C CA . PHE A 1 86 ? -24.403 13.681 0.448 1.00 62.88 86 PHE A CA 1
ATOM 671 C C . PHE A 1 86 ? -25.479 14.647 -0.057 1.00 62.88 86 PHE A C 1
ATOM 673 O O . PHE A 1 86 ? -25.156 15.746 -0.470 1.00 62.88 86 PHE A O 1
ATOM 680 N N . THR A 1 87 ? -26.754 14.259 -0.010 1.00 62.09 87 THR A N 1
ATOM 681 C CA . THR A 1 87 ? -27.886 15.079 -0.475 1.00 62.09 87 THR A CA 1
ATOM 682 C C . THR A 1 87 ? -28.445 16.029 0.592 1.00 62.09 87 THR A C 1
ATOM 684 O O . THR A 1 87 ? -29.396 16.753 0.312 1.00 62.09 87 THR A O 1
ATOM 687 N N . ARG A 1 88 ? -27.909 16.012 1.823 1.00 60.38 88 ARG A N 1
ATOM 688 C CA . ARG A 1 88 ? -28.367 16.868 2.938 1.00 60.38 88 ARG A CA 1
ATOM 689 C C . ARG A 1 88 ? -27.424 18.028 3.289 1.00 60.38 88 ARG A C 1
ATOM 691 O O . ARG A 1 88 ? -27.705 18.736 4.253 1.00 60.38 88 ARG A O 1
ATOM 698 N N . TYR A 1 89 ? -26.362 18.222 2.516 1.00 55.56 89 TYR A N 1
ATOM 699 C CA . TYR A 1 89 ? -25.470 19.381 2.560 1.00 55.56 89 TYR A CA 1
ATOM 700 C C . TYR A 1 89 ? -25.366 19.973 1.158 1.00 55.56 89 TYR A C 1
ATOM 702 O O . TYR A 1 89 ? -25.197 21.206 1.073 1.00 55.56 89 TYR A O 1
#

pLDDT: mean 84.03, std 14.63, range [41.38, 97.88]

Radius of gyration: 18.5 Å; chains: 1; bounding box: 45×37×56 Å

Secondary structure (DSSP, 8-state):
-----SSTTHHHHHHHHHHHHHHHHHHHHHHTTTTTT--GGGHHHHHHHHHHHHHHHHHHHHHHTSHHHHHHHHHHHHHHH-HHHHTT-